Protein AF-B6G1Z8-F1 (afdb_monomer_lite)

Structure (mmCIF, N/CA/C/O backbone):
data_AF-B6G1Z8-F1
#
_entry.id   AF-B6G1Z8-F1
#
loop_
_atom_site.group_PDB
_atom_site.id
_atom_site.type_symbol
_atom_site.label_atom_id
_atom_site.label_alt_id
_atom_site.label_comp_id
_atom_site.label_asym_id
_atom_site.label_entity_id
_atom_site.label_seq_id
_atom_site.pdbx_PDB_ins_code
_atom_site.Cartn_x
_atom_site.Cartn_y
_atom_site.Cartn_z
_atom_site.occupancy
_atom_site.B_iso_or_equiv
_atom_site.auth_seq_id
_atom_site.auth_comp_id
_atom_site.auth_asym_id
_atom_site.auth_atom_id
_atom_site.pdbx_PDB_model_num
ATOM 1 N N . MET A 1 1 ? -26.949 -6.388 -5.034 1.00 34.00 1 MET A N 1
ATOM 2 C CA . MET A 1 1 ? -26.168 -5.203 -4.612 1.00 34.00 1 MET A CA 1
ATOM 3 C C . MET A 1 1 ? -26.853 -4.581 -3.393 1.00 34.00 1 MET A C 1
ATOM 5 O O . MET A 1 1 ? -27.799 -3.822 -3.539 1.00 34.00 1 MET A O 1
ATOM 9 N N . LYS A 1 2 ? -26.507 -5.034 -2.181 1.00 32.88 2 LYS A N 1
ATOM 10 C CA . LYS A 1 2 ? -27.194 -4.644 -0.933 1.00 32.88 2 LYS A CA 1
ATOM 11 C C . LYS A 1 2 ? -26.224 -4.809 0.245 1.00 32.88 2 LYS A C 1
ATOM 13 O O . LYS A 1 2 ? -26.358 -5.740 1.022 1.00 32.88 2 LYS A O 1
ATOM 18 N N . VAL A 1 3 ? -25.173 -3.985 0.307 1.00 39.12 3 VAL A N 1
ATOM 19 C CA . VAL A 1 3 ? -24.116 -4.130 1.340 1.00 39.12 3 VAL A CA 1
ATOM 20 C C . VAL A 1 3 ? -23.778 -2.815 2.064 1.00 39.12 3 VAL A C 1
ATOM 22 O O . VAL A 1 3 ? -23.002 -2.827 3.001 1.00 39.12 3 VAL A O 1
ATOM 25 N N . ILE A 1 4 ? -24.391 -1.672 1.733 1.00 44.28 4 ILE A N 1
ATOM 26 C CA . ILE A 1 4 ? -23.873 -0.377 2.230 1.00 44.28 4 ILE A CA 1
ATOM 27 C C . ILE A 1 4 ? -24.608 0.193 3.468 1.00 44.28 4 ILE A C 1
ATOM 29 O O . ILE A 1 4 ? -24.118 1.139 4.064 1.00 44.28 4 ILE A O 1
ATOM 33 N N . ILE A 1 5 ? -25.744 -0.353 3.931 1.00 39.91 5 ILE A N 1
ATOM 34 C CA . ILE A 1 5 ? -26.591 0.393 4.905 1.00 39.91 5 ILE A CA 1
ATOM 35 C C . ILE A 1 5 ? -26.909 -0.371 6.206 1.00 39.91 5 ILE A C 1
ATOM 37 O O . ILE A 1 5 ? -27.492 0.199 7.123 1.00 39.91 5 ILE A O 1
ATOM 41 N N . LYS A 1 6 ? -26.529 -1.648 6.357 1.00 38.72 6 LYS A N 1
ATOM 42 C CA . LYS A 1 6 ? -27.078 -2.448 7.470 1.00 38.72 6 LYS A CA 1
ATOM 43 C C . LYS A 1 6 ? -26.505 -2.153 8.868 1.00 38.72 6 LYS A C 1
ATOM 45 O O . LYS A 1 6 ? -27.148 -2.538 9.833 1.00 38.72 6 LYS A O 1
ATOM 50 N N . ASP A 1 7 ? -25.423 -1.382 8.989 1.00 41.44 7 ASP A N 1
ATOM 51 C CA . ASP A 1 7 ? -24.773 -1.117 10.287 1.00 41.44 7 ASP A CA 1
ATOM 52 C C . ASP A 1 7 ? -24.855 0.348 10.758 1.00 41.44 7 ASP A C 1
ATOM 54 O O . ASP A 1 7 ? -24.025 0.813 11.535 1.00 41.44 7 ASP A O 1
ATOM 58 N N . ILE A 1 8 ? -25.863 1.110 10.317 1.00 47.78 8 ILE A N 1
ATOM 59 C CA . ILE A 1 8 ? -26.072 2.486 10.815 1.00 47.78 8 ILE A CA 1
ATOM 60 C C . ILE A 1 8 ? -26.773 2.505 12.190 1.00 47.78 8 ILE A C 1
ATOM 62 O O . ILE A 1 8 ? -26.642 3.483 12.921 1.00 47.78 8 ILE A O 1
ATOM 66 N N . ASN A 1 9 ? -27.451 1.419 12.582 1.00 37.97 9 ASN A N 1
ATOM 67 C CA . ASN A 1 9 ? -28.342 1.391 13.747 1.00 37.97 9 ASN A CA 1
ATOM 68 C C . ASN A 1 9 ? -28.060 0.227 14.711 1.00 37.97 9 ASN A C 1
ATOM 70 O O . ASN A 1 9 ? -28.965 -0.551 14.998 1.00 37.97 9 ASN A O 1
ATOM 74 N N . ASN A 1 10 ? -26.844 0.122 15.256 1.00 40.44 10 ASN A N 1
ATOM 75 C CA . ASN A 1 10 ? -26.660 -0.615 16.510 1.00 40.44 10 ASN A CA 1
ATOM 76 C C . ASN A 1 10 ? -26.228 0.341 17.635 1.00 40.44 10 ASN A C 1
ATOM 78 O O . ASN A 1 10 ? -25.242 1.066 17.475 1.00 40.44 10 ASN A O 1
ATOM 82 N N . PRO A 1 11 ? -26.989 0.406 18.744 1.00 40.19 11 PRO A N 1
ATOM 83 C CA . PRO A 1 11 ? -26.793 1.391 19.795 1.00 40.19 11 PRO A CA 1
ATOM 84 C C . PRO A 1 11 ? -25.552 1.068 20.630 1.00 40.19 11 PRO A C 1
ATOM 86 O O . PRO A 1 11 ? -25.323 -0.082 20.988 1.00 40.19 11 PRO A O 1
ATOM 89 N N . LYS A 1 12 ? -24.789 2.125 20.946 1.00 45.72 12 LYS A N 1
ATOM 90 C CA . LYS A 1 12 ? -23.889 2.311 22.101 1.00 45.72 12 LYS A CA 1
ATOM 91 C C . LYS A 1 12 ? -23.502 1.033 22.873 1.00 45.72 12 LYS A C 1
ATOM 93 O O . LYS A 1 12 ? -23.816 0.905 24.051 1.00 45.72 12 LYS A O 1
ATOM 98 N N . SER A 1 13 ? -22.736 0.133 22.263 1.00 51.25 13 SER A N 1
ATOM 99 C CA . SER A 1 13 ? -21.735 -0.599 23.040 1.00 51.25 13 SER A CA 1
ATOM 100 C C . SER A 1 13 ? -20.599 0.391 23.266 1.00 51.25 13 SER A C 1
ATOM 102 O O . SER A 1 13 ? -20.071 0.907 22.276 1.00 51.25 13 SER A O 1
ATOM 104 N N . GLU A 1 14 ? -20.260 0.714 24.514 1.00 53.84 14 GLU A N 1
ATOM 105 C CA . GLU A 1 14 ? -19.071 1.515 24.818 1.00 53.84 14 GLU A CA 1
ATOM 106 C C . GLU A 1 14 ? -17.898 0.975 24.000 1.00 53.84 14 GLU A C 1
ATOM 108 O O . GLU A 1 14 ? -17.489 -0.174 24.162 1.00 53.84 14 GLU A O 1
ATOM 113 N N . ILE A 1 15 ? -17.413 1.767 23.041 1.00 57.25 15 ILE A N 1
ATOM 114 C CA . ILE A 1 15 ? -16.282 1.358 22.217 1.00 57.25 15 ILE A CA 1
ATOM 115 C C . ILE A 1 15 ? -15.105 1.226 23.191 1.00 57.25 15 ILE A C 1
ATOM 117 O O . ILE A 1 15 ? -14.748 2.221 23.831 1.00 57.25 15 ILE A O 1
ATOM 121 N N . PRO A 1 16 ? -14.515 0.028 23.353 1.00 60.78 16 PRO A N 1
ATOM 122 C CA . PRO A 1 16 ? -13.500 -0.186 24.371 1.00 60.78 16 PRO A CA 1
ATOM 123 C C . PRO A 1 16 ? -12.327 0.768 24.139 1.00 60.78 16 PRO A C 1
ATOM 125 O O . PRO A 1 16 ? -11.839 0.913 23.016 1.00 60.78 16 PRO A O 1
ATOM 128 N N . LYS A 1 17 ? -11.865 1.436 25.204 1.00 62.31 17 LYS A N 1
ATOM 129 C CA . LYS A 1 17 ? -10.824 2.482 25.132 1.00 62.31 17 LYS A CA 1
ATOM 130 C C . LYS A 1 17 ? -9.539 2.003 24.438 1.00 62.31 17 LYS A C 1
ATOM 132 O O . LYS A 1 17 ? -8.891 2.790 23.752 1.00 62.31 17 LYS A O 1
ATOM 137 N N . GLN A 1 18 ? -9.208 0.714 24.556 1.00 62.72 18 GLN A N 1
ATOM 138 C CA . GLN A 1 18 ? -8.096 0.077 23.836 1.00 62.72 18 GLN A CA 1
ATOM 139 C C . GLN A 1 18 ? -8.285 0.117 22.312 1.00 62.72 18 GLN A C 1
ATOM 141 O O . GLN A 1 18 ? -7.390 0.560 21.597 1.00 62.72 18 GLN A O 1
ATOM 146 N N . ARG A 1 19 ? -9.488 -0.197 21.817 1.00 64.75 19 ARG A N 1
ATOM 147 C CA . ARG A 1 19 ? -9.833 -0.130 20.389 1.00 64.75 19 ARG A CA 1
ATOM 148 C C . ARG A 1 19 ? -9.768 1.301 19.851 1.00 64.75 19 ARG A C 1
ATOM 150 O O . ARG A 1 19 ? -9.361 1.519 18.711 1.00 64.75 19 ARG A O 1
ATOM 157 N N . ILE A 1 20 ? -10.110 2.284 20.690 1.00 65.69 20 ILE A N 1
ATOM 158 C CA . ILE A 1 20 ? -9.979 3.707 20.349 1.00 65.69 20 ILE A CA 1
ATOM 159 C C . ILE A 1 20 ? -8.507 4.102 20.189 1.00 65.69 20 ILE A C 1
ATOM 161 O O . ILE A 1 20 ? -8.140 4.747 19.207 1.00 65.69 20 ILE A O 1
ATOM 165 N N . SER A 1 21 ? -7.666 3.691 21.139 1.00 70.25 21 SER A N 1
ATOM 166 C CA . SER A 1 21 ? -6.212 3.894 21.110 1.00 70.25 21 SER A CA 1
ATOM 167 C C . SER A 1 21 ? -5.569 3.281 19.859 1.00 70.25 21 SER A C 1
ATOM 169 O O . SER A 1 21 ? -4.817 3.953 19.152 1.00 70.25 21 SER A O 1
ATOM 171 N N . GLU A 1 22 ? -5.911 2.036 19.528 1.00 71.44 22 GLU A N 1
ATOM 172 C CA . GLU A 1 22 ? -5.379 1.340 18.351 1.00 71.44 22 GLU A CA 1
ATOM 173 C C . GLU A 1 22 ? -5.758 2.028 17.039 1.00 71.44 22 GLU A C 1
ATOM 175 O O . GLU A 1 22 ? -4.906 2.249 16.176 1.00 71.44 22 GLU A O 1
ATOM 180 N N . ILE A 1 23 ? -7.028 2.408 16.883 1.00 70.38 23 ILE A N 1
ATOM 181 C CA . ILE A 1 23 ? -7.502 3.070 15.664 1.00 70.38 23 ILE A CA 1
ATOM 182 C C . ILE A 1 23 ? -6.934 4.494 15.564 1.00 70.38 23 ILE A C 1
ATOM 184 O O . ILE A 1 23 ? -6.604 4.930 14.462 1.00 70.38 23 ILE A O 1
ATOM 188 N N . LYS A 1 24 ? -6.730 5.192 16.690 1.00 73.06 24 LYS A N 1
ATOM 189 C CA . LYS A 1 24 ? -6.014 6.478 16.722 1.00 73.06 24 LYS A CA 1
ATOM 190 C C . LYS A 1 24 ? -4.580 6.331 16.211 1.00 73.06 24 LYS A C 1
ATOM 192 O O . LYS A 1 24 ? -4.157 7.121 15.370 1.00 73.06 24 LYS A O 1
ATOM 197 N N . ASN A 1 25 ? -3.852 5.316 16.673 1.00 75.00 25 ASN A N 1
ATOM 198 C CA . ASN A 1 25 ? -2.482 5.062 16.224 1.00 75.00 25 ASN A CA 1
ATOM 199 C C . ASN A 1 25 ? -2.443 4.692 14.735 1.00 75.00 25 ASN A C 1
ATOM 201 O O . ASN A 1 25 ? -1.639 5.246 13.989 1.00 75.00 25 ASN A O 1
ATOM 205 N N . LYS A 1 26 ? -3.368 3.842 14.270 1.00 73.62 26 LYS A N 1
ATOM 206 C CA . LYS A 1 26 ? -3.504 3.506 12.842 1.00 73.62 26 LYS A CA 1
ATOM 207 C C . LYS A 1 26 ? -3.795 4.742 11.983 1.00 73.62 26 LYS A C 1
ATOM 209 O O . LYS A 1 26 ? -3.187 4.903 10.924 1.00 73.62 26 LYS A O 1
ATOM 214 N N . ALA A 1 27 ? -4.674 5.637 12.433 1.00 75.75 27 ALA A N 1
ATOM 215 C CA . ALA A 1 27 ? -4.956 6.891 11.736 1.00 75.75 27 ALA A CA 1
ATOM 216 C C . ALA A 1 27 ? -3.747 7.840 11.729 1.00 75.75 27 ALA A C 1
ATOM 218 O O . ALA A 1 27 ? -3.453 8.436 10.696 1.00 75.75 27 ALA A O 1
ATOM 219 N N . ALA A 1 28 ? -2.997 7.925 12.832 1.00 78.94 28 ALA A N 1
ATOM 220 C CA . ALA A 1 28 ? -1.764 8.708 12.892 1.00 78.94 28 ALA A CA 1
ATOM 221 C C . ALA A 1 28 ? -0.701 8.180 11.911 1.00 78.94 28 ALA A C 1
ATOM 223 O O . ALA A 1 28 ? -0.143 8.954 11.135 1.00 78.94 28 ALA A O 1
ATOM 224 N N . CYS A 1 29 ? -0.483 6.862 11.863 1.00 76.44 29 CYS A N 1
ATOM 225 C CA . CYS A 1 29 ? 0.408 6.240 10.880 1.00 76.44 29 CYS A CA 1
ATOM 226 C C . CYS A 1 29 ? -0.071 6.457 9.436 1.00 76.44 29 CYS A C 1
ATOM 228 O O . CYS A 1 29 ? 0.751 6.596 8.536 1.00 76.44 29 CYS A O 1
ATOM 230 N N . SER A 1 30 ? -1.386 6.539 9.215 1.00 79.50 30 SER A N 1
ATOM 231 C CA . SER A 1 30 ? -1.988 6.781 7.896 1.00 79.50 30 SER A CA 1
ATOM 232 C C . SER A 1 30 ? -1.774 8.206 7.373 1.00 79.50 30 SER A C 1
ATOM 234 O O . SER A 1 30 ? -1.778 8.409 6.156 1.00 79.50 30 SER A O 1
ATOM 236 N N . LEU A 1 31 ? -1.549 9.185 8.257 1.00 78.81 31 LEU A N 1
ATOM 237 C CA . LEU A 1 31 ? -1.273 10.575 7.873 1.00 78.81 31 LEU A CA 1
ATOM 238 C C . LEU A 1 31 ? 0.095 10.740 7.207 1.00 78.81 31 LEU A C 1
ATOM 240 O O . LEU A 1 31 ? 0.245 11.595 6.339 1.00 78.81 31 LEU A O 1
ATOM 244 N N . LEU A 1 32 ? 1.081 9.925 7.582 1.00 77.62 32 LEU A N 1
ATOM 245 C CA . LEU A 1 32 ? 2.449 10.052 7.083 1.00 77.62 32 LEU A CA 1
ATOM 246 C C . LEU A 1 32 ? 2.555 9.762 5.569 1.00 77.62 32 LEU A C 1
ATOM 248 O O . LEU A 1 32 ? 3.088 10.611 4.853 1.00 77.62 32 LEU A O 1
ATOM 252 N N . PRO A 1 33 ? 1.964 8.676 5.027 1.00 77.31 33 PRO A N 1
ATOM 253 C CA . PRO A 1 33 ? 1.844 8.482 3.583 1.00 77.31 33 PRO A CA 1
ATOM 254 C C . PRO A 1 33 ? 1.105 9.618 2.868 1.00 77.31 33 PRO A C 1
ATOM 256 O O . PRO A 1 33 ? 1.517 10.014 1.783 1.00 77.31 33 PRO A O 1
ATOM 259 N N . ILE A 1 34 ? 0.043 10.176 3.464 1.00 81.81 34 ILE A N 1
ATOM 260 C CA . ILE A 1 34 ? -0.725 11.280 2.859 1.00 81.81 34 ILE A CA 1
ATOM 261 C C . ILE A 1 34 ? 0.108 12.558 2.806 1.00 81.81 34 ILE A C 1
ATOM 263 O O . ILE A 1 34 ? 0.105 13.238 1.783 1.00 81.81 34 ILE A O 1
ATOM 267 N N . ALA A 1 35 ? 0.835 12.879 3.876 1.00 78.19 35 ALA A N 1
ATOM 268 C CA . ALA A 1 35 ? 1.714 14.041 3.926 1.00 78.19 35 ALA A CA 1
ATOM 269 C C . ALA A 1 35 ? 2.842 13.927 2.893 1.00 78.19 35 ALA A C 1
ATOM 271 O O . ALA A 1 35 ? 3.104 14.885 2.169 1.00 78.19 35 ALA A O 1
ATOM 272 N N . LEU A 1 36 ? 3.451 12.743 2.764 1.00 76.88 36 LEU A N 1
ATOM 273 C CA . LEU A 1 36 ? 4.458 12.461 1.737 1.00 76.88 36 LEU A CA 1
ATOM 274 C C . LEU A 1 36 ? 3.876 12.566 0.324 1.00 76.88 36 LEU A C 1
ATOM 276 O O . LEU A 1 36 ? 4.513 13.133 -0.561 1.00 76.88 36 LEU A O 1
ATOM 280 N N . PHE A 1 37 ? 2.652 12.076 0.115 1.00 78.44 37 PHE A N 1
ATOM 281 C CA . PHE A 1 37 ? 1.967 12.183 -1.170 1.00 78.44 37 PHE A CA 1
ATOM 282 C C . PHE A 1 37 ? 1.663 13.645 -1.521 1.00 78.44 37 PHE A C 1
ATOM 284 O O . PHE A 1 37 ? 2.011 14.106 -2.604 1.00 78.44 37 PHE A O 1
ATOM 291 N N . ALA A 1 38 ? 1.090 14.409 -0.588 1.00 77.94 38 ALA A N 1
ATOM 292 C CA . ALA A 1 38 ? 0.805 15.830 -0.764 1.00 77.94 38 ALA A CA 1
ATOM 293 C C . ALA A 1 38 ? 2.084 16.643 -1.023 1.00 77.94 38 ALA A C 1
ATOM 295 O O . ALA A 1 38 ? 2.113 17.473 -1.931 1.00 77.94 38 ALA A O 1
ATOM 296 N N . TYR A 1 39 ? 3.159 16.362 -0.281 1.00 76.44 39 TYR A N 1
ATOM 297 C CA . TYR A 1 39 ? 4.471 16.972 -0.493 1.00 76.44 39 TYR A CA 1
ATOM 2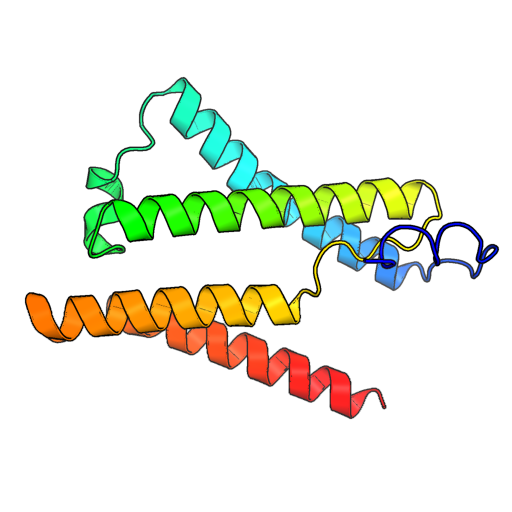98 C C . TYR A 1 39 ? 5.035 16.642 -1.882 1.00 76.44 39 TYR A C 1
ATOM 300 O O . TYR A 1 39 ? 5.454 17.544 -2.609 1.00 76.44 39 TYR A O 1
ATOM 308 N N . GLY A 1 40 ? 4.968 15.374 -2.294 1.00 73.38 40 GLY A N 1
ATOM 309 C CA . GLY A 1 40 ? 5.399 14.928 -3.618 1.00 73.38 40 GLY A CA 1
ATOM 310 C C . GLY A 1 40 ? 4.599 15.561 -4.761 1.00 73.38 40 GLY A C 1
ATOM 311 O O . GLY A 1 40 ? 5.181 15.893 -5.794 1.00 73.38 40 GLY A O 1
ATOM 312 N N . ILE A 1 41 ? 3.291 15.798 -4.579 1.00 73.62 41 ILE A N 1
ATOM 313 C CA . ILE A 1 41 ? 2.460 16.535 -5.550 1.00 73.62 41 ILE A CA 1
ATOM 314 C C . ILE A 1 41 ? 2.915 17.995 -5.623 1.00 73.62 41 ILE A C 1
ATOM 316 O O . ILE A 1 41 ? 3.165 18.503 -6.717 1.00 73.62 41 ILE A O 1
ATOM 320 N N . LEU A 1 42 ? 3.052 18.662 -4.472 1.00 73.81 42 LEU A N 1
ATOM 321 C CA . LEU A 1 42 ? 3.440 20.076 -4.382 1.00 73.81 42 LEU A CA 1
ATOM 322 C C . LEU A 1 42 ? 4.809 20.344 -5.014 1.00 73.81 42 LEU A C 1
ATOM 324 O O . LEU A 1 42 ? 5.002 21.370 -5.666 1.00 73.81 42 LEU A O 1
ATOM 328 N N . LYS A 1 43 ? 5.749 19.411 -4.851 1.00 74.56 43 LYS A N 1
ATOM 329 C CA . LYS A 1 43 ? 7.094 19.491 -5.429 1.00 74.56 43 LYS A CA 1
ATOM 330 C C . LYS A 1 43 ? 7.193 18.955 -6.860 1.00 74.56 43 LYS A C 1
ATOM 332 O O . LYS A 1 43 ? 8.246 19.092 -7.469 1.00 74.56 43 LYS A O 1
ATOM 337 N N . LYS A 1 44 ? 6.120 18.377 -7.421 1.00 68.69 44 LYS A N 1
ATOM 338 C CA . LYS A 1 44 ? 6.142 17.611 -8.688 1.00 68.69 44 LYS A CA 1
ATOM 339 C C . LYS A 1 44 ? 7.180 16.470 -8.684 1.00 68.69 44 LYS A C 1
ATOM 341 O O . LYS A 1 44 ? 7.667 16.060 -9.733 1.00 68.69 44 LYS A O 1
ATOM 346 N N . GLU A 1 45 ? 7.496 15.947 -7.501 1.00 66.19 45 GLU A N 1
ATOM 347 C CA . GLU A 1 45 ? 8.533 14.935 -7.248 1.00 66.19 45 GLU A CA 1
ATOM 348 C C . GLU A 1 45 ? 7.968 13.507 -7.127 1.00 66.19 45 GLU A C 1
ATOM 350 O O . GLU A 1 45 ? 8.725 12.563 -6.917 1.00 66.19 45 GLU A O 1
ATOM 355 N N . LEU A 1 46 ? 6.654 13.310 -7.319 1.00 65.25 46 LEU A N 1
ATOM 356 C CA . LEU A 1 46 ? 6.021 11.989 -7.501 1.00 65.25 46 LEU A CA 1
ATOM 357 C C . LEU A 1 46 ? 6.412 11.372 -8.855 1.00 65.25 46 LEU A C 1
ATOM 359 O O . LEU A 1 46 ? 5.589 11.165 -9.751 1.00 65.25 46 LEU A O 1
ATOM 363 N N . ASN A 1 47 ? 7.705 11.123 -9.023 1.00 67.38 47 ASN A N 1
ATOM 364 C CA . ASN A 1 47 ? 8.275 10.582 -10.237 1.00 67.38 47 ASN A CA 1
ATOM 365 C C . ASN A 1 47 ? 8.787 9.165 -9.990 1.00 67.38 47 ASN A C 1
ATOM 367 O O . ASN A 1 47 ? 9.545 8.901 -9.056 1.00 67.38 47 ASN A O 1
ATOM 371 N N . TYR A 1 48 ? 8.402 8.265 -10.890 1.00 72.62 48 TYR A N 1
ATOM 372 C CA . TYR A 1 48 ? 8.835 6.875 -10.894 1.00 72.62 48 TYR A CA 1
ATOM 373 C C . TYR A 1 48 ? 10.357 6.730 -10.822 1.00 72.62 48 TYR A C 1
ATOM 375 O O . TYR A 1 48 ? 10.839 5.795 -10.200 1.00 72.62 4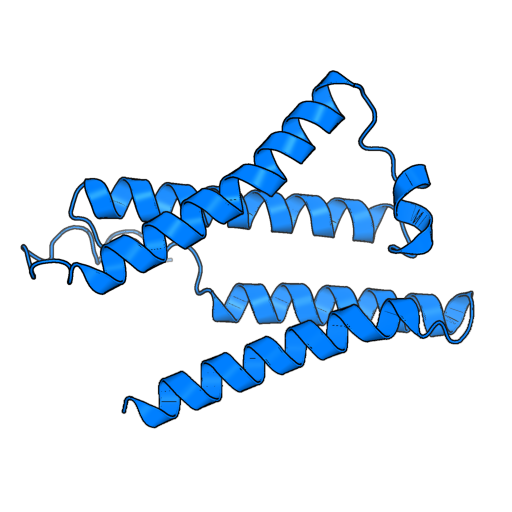8 TYR A O 1
ATOM 383 N N . THR A 1 49 ? 11.130 7.647 -11.412 1.00 72.69 49 THR A N 1
ATOM 384 C CA . THR A 1 49 ? 12.599 7.570 -11.428 1.00 72.69 49 THR A CA 1
ATOM 385 C C . THR A 1 49 ? 13.204 7.425 -10.033 1.00 72.69 49 THR A C 1
ATOM 387 O O . THR A 1 49 ? 14.107 6.610 -9.865 1.00 72.69 49 THR A O 1
ATOM 390 N N . ALA A 1 50 ? 12.664 8.117 -9.025 1.00 67.19 50 ALA A N 1
ATOM 391 C CA . ALA A 1 50 ? 13.147 8.023 -7.646 1.00 67.19 50 ALA A CA 1
ATOM 392 C C . ALA A 1 50 ? 12.865 6.651 -7.001 1.00 67.19 50 ALA A C 1
ATOM 394 O O . ALA A 1 50 ? 13.627 6.197 -6.153 1.00 67.19 50 ALA A O 1
ATOM 395 N N . ALA A 1 51 ? 11.800 5.969 -7.430 1.00 72.06 51 ALA A N 1
ATOM 396 C CA . ALA A 1 51 ? 11.363 4.675 -6.900 1.00 72.06 51 ALA A CA 1
ATOM 397 C C . ALA A 1 51 ? 11.594 3.505 -7.877 1.00 72.06 51 ALA A C 1
ATOM 399 O O . ALA A 1 51 ? 11.150 2.388 -7.626 1.00 72.06 51 ALA A O 1
ATOM 400 N N . SER A 1 52 ? 12.293 3.746 -8.987 1.00 71.62 52 SER A N 1
ATOM 401 C CA . SER A 1 52 ? 12.486 2.777 -10.075 1.00 71.62 52 SER A CA 1
ATOM 402 C C . SER A 1 52 ? 13.304 1.550 -9.665 1.00 71.62 52 SER A C 1
ATOM 404 O O . SER A 1 52 ? 13.195 0.503 -10.288 1.00 71.62 52 SER A O 1
ATOM 406 N N . HIS A 1 53 ? 14.070 1.660 -8.580 1.00 72.12 53 HIS A N 1
ATOM 407 C CA . HIS A 1 53 ? 14.779 0.543 -7.957 1.00 72.12 53 HIS A CA 1
ATOM 408 C C . HIS A 1 53 ? 13.849 -0.396 -7.165 1.00 72.12 53 HIS A C 1
ATOM 410 O O . HIS A 1 53 ? 14.205 -1.541 -6.919 1.00 72.12 53 HIS A O 1
ATOM 416 N N . LEU A 1 54 ? 12.657 0.067 -6.767 1.00 70.69 54 LEU A N 1
ATOM 417 C CA . LEU A 1 54 ? 11.676 -0.720 -6.004 1.00 70.69 54 LEU A CA 1
ATOM 418 C C . LEU A 1 54 ? 10.546 -1.268 -6.878 1.00 70.69 54 LEU A C 1
ATOM 420 O O . LEU A 1 54 ? 9.922 -2.274 -6.538 1.00 70.69 54 LEU A O 1
ATOM 424 N N . PHE A 1 55 ? 10.256 -0.610 -7.997 1.00 78.19 55 PHE A N 1
ATOM 425 C CA . PHE A 1 55 ? 9.143 -0.960 -8.870 1.00 78.19 55 PHE A CA 1
ATOM 426 C C . PHE A 1 55 ? 9.645 -1.210 -10.278 1.00 78.19 55 PHE A C 1
ATOM 428 O O . PHE A 1 55 ? 10.253 -0.329 -10.874 1.00 78.19 55 PHE A O 1
ATOM 435 N N . THR A 1 56 ? 9.333 -2.379 -10.835 1.00 76.19 56 THR A N 1
ATOM 436 C CA . THR A 1 56 ? 9.823 -2.767 -12.167 1.00 76.19 56 THR A CA 1
ATOM 437 C C . THR A 1 56 ? 9.165 -1.968 -13.286 1.00 76.19 56 THR A C 1
ATOM 439 O O . THR A 1 56 ? 9.722 -1.828 -14.373 1.00 76.19 56 THR A O 1
ATOM 442 N N . THR A 1 57 ? 7.950 -1.460 -13.049 1.00 80.19 57 THR A N 1
ATOM 443 C CA . THR A 1 57 ? 7.210 -0.665 -14.031 1.00 80.19 57 THR A CA 1
ATOM 444 C C . THR A 1 57 ? 6.517 0.533 -13.391 1.00 80.19 57 THR A C 1
ATOM 446 O O . THR A 1 57 ? 6.071 0.489 -12.240 1.00 80.19 57 THR A O 1
ATOM 449 N N . LYS A 1 58 ? 6.342 1.594 -14.190 1.00 82.69 58 LYS A N 1
ATOM 450 C CA . LYS A 1 58 ? 5.559 2.784 -13.818 1.00 82.69 58 LYS A CA 1
ATOM 451 C C . LYS A 1 58 ? 4.135 2.421 -13.393 1.00 82.69 58 LYS A C 1
ATOM 453 O O . LYS A 1 58 ? 3.625 2.979 -12.430 1.00 82.69 58 LYS A O 1
ATOM 458 N N . SER A 1 59 ? 3.505 1.475 -14.087 1.00 79.75 59 SER A N 1
ATOM 459 C CA . SER A 1 59 ? 2.132 1.051 -13.803 1.00 79.75 59 SER A CA 1
ATOM 460 C C . SER A 1 59 ? 2.001 0.432 -12.411 1.00 79.75 59 SER A C 1
ATOM 462 O O . SER A 1 59 ? 1.088 0.795 -11.676 1.00 79.75 59 SER A O 1
ATOM 464 N N . ILE A 1 60 ? 2.933 -0.446 -12.020 1.00 81.00 60 ILE A N 1
ATOM 465 C CA . ILE A 1 60 ? 2.934 -1.068 -10.685 1.00 81.00 60 ILE A CA 1
ATOM 466 C C . ILE A 1 60 ? 3.196 -0.014 -9.604 1.00 81.00 60 ILE A C 1
ATOM 468 O O . ILE A 1 60 ? 2.512 -0.010 -8.584 1.00 81.00 60 ILE A O 1
ATOM 472 N N . TYR A 1 61 ? 4.118 0.920 -9.850 1.00 82.56 61 TYR A N 1
ATOM 473 C CA . TYR A 1 61 ? 4.376 2.047 -8.950 1.00 82.56 61 TYR A CA 1
ATOM 474 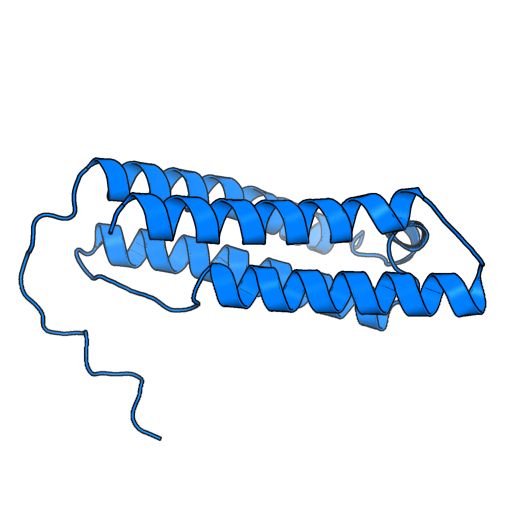C C . TYR A 1 61 ? 3.124 2.903 -8.704 1.00 82.56 61 TYR A C 1
ATOM 476 O O . TYR A 1 61 ? 2.759 3.158 -7.556 1.00 82.56 61 TYR A O 1
ATOM 484 N N . TYR A 1 62 ? 2.421 3.319 -9.762 1.00 83.50 62 TYR A N 1
ATOM 485 C CA . TYR A 1 62 ? 1.208 4.125 -9.602 1.00 83.50 62 TYR A CA 1
ATOM 486 C C . TYR A 1 62 ? 0.058 3.330 -8.977 1.00 83.50 62 TYR A C 1
ATOM 488 O O . TYR A 1 62 ? -0.674 3.877 -8.154 1.00 83.50 62 TYR A O 1
ATOM 496 N N . LEU A 1 63 ? -0.076 2.039 -9.297 1.00 83.75 63 LEU A N 1
ATOM 497 C CA . LEU A 1 63 ? -1.055 1.160 -8.655 1.00 83.75 63 LEU A CA 1
ATOM 498 C C . LEU A 1 63 ? -0.792 1.046 -7.145 1.00 83.75 63 LEU A C 1
ATOM 500 O O . LEU A 1 63 ? -1.720 1.169 -6.345 1.00 83.75 63 LEU A O 1
ATOM 504 N N . PHE A 1 64 ? 0.473 0.877 -6.754 1.00 83.38 64 PHE A N 1
ATOM 505 C CA . PHE A 1 64 ? 0.897 0.859 -5.356 1.00 83.38 64 PHE A CA 1
ATOM 506 C C . PHE A 1 64 ? 0.546 2.167 -4.639 1.00 83.38 64 PHE A C 1
ATOM 508 O O . PHE A 1 64 ? -0.053 2.140 -3.564 1.00 83.38 64 PHE A O 1
ATOM 515 N N . LEU A 1 65 ? 0.853 3.315 -5.249 1.00 83.00 65 LEU A N 1
ATOM 516 C CA . LEU A 1 65 ? 0.530 4.628 -4.688 1.00 83.00 65 LEU A CA 1
ATOM 517 C C . LEU A 1 65 ? -0.975 4.836 -4.490 1.00 83.00 65 LEU A C 1
ATOM 519 O O . LEU A 1 65 ? -1.393 5.328 -3.443 1.00 83.00 65 LEU A O 1
ATOM 523 N N . VAL A 1 66 ? -1.792 4.443 -5.470 1.00 84.06 66 VAL A N 1
ATOM 524 C CA . VAL A 1 66 ? -3.256 4.545 -5.377 1.00 84.06 66 VAL A CA 1
ATOM 525 C C . VAL A 1 66 ? -3.784 3.692 -4.227 1.00 84.06 66 VAL A C 1
ATOM 527 O O . VAL A 1 66 ? -4.593 4.167 -3.431 1.00 84.06 66 VAL A O 1
ATOM 530 N N . LEU A 1 67 ? -3.309 2.452 -4.094 1.00 82.56 67 LEU A N 1
ATOM 531 C CA . LEU A 1 67 ? -3.747 1.568 -3.016 1.00 82.56 67 LEU A CA 1
ATOM 532 C C . LEU A 1 67 ? -3.290 2.066 -1.639 1.00 82.56 67 LEU A C 1
ATOM 534 O O . LEU A 1 67 ? -4.076 2.027 -0.689 1.00 82.56 67 LEU A O 1
ATOM 538 N N . LEU A 1 68 ? -2.061 2.583 -1.538 1.00 81.69 68 LEU A N 1
ATOM 539 C CA . LEU A 1 68 ? -1.549 3.216 -0.322 1.00 81.69 68 LEU A CA 1
ATOM 540 C C . LEU A 1 68 ? -2.442 4.393 0.094 1.00 81.69 68 LEU A C 1
ATOM 542 O O . LEU A 1 68 ? -2.837 4.497 1.254 1.00 81.69 68 LEU A O 1
ATOM 546 N N . PHE A 1 69 ? -2.824 5.235 -0.867 1.00 82.75 69 PHE A N 1
ATOM 547 C CA . PHE A 1 69 ? -3.690 6.385 -0.629 1.00 82.75 69 PHE A CA 1
ATOM 548 C C . PHE A 1 69 ? -5.099 5.978 -0.173 1.00 82.75 69 PHE A C 1
ATOM 550 O O . PHE A 1 69 ? -5.612 6.522 0.809 1.00 82.75 69 PHE A O 1
ATOM 557 N N . ILE A 1 70 ? -5.706 4.983 -0.833 1.00 82.44 70 ILE A N 1
ATOM 558 C CA . ILE A 1 70 ? -7.025 4.447 -0.458 1.00 82.44 70 ILE A CA 1
ATOM 559 C C . ILE A 1 70 ? -7.012 3.947 0.988 1.00 82.44 70 ILE A C 1
ATOM 561 O O . ILE A 1 70 ? -7.950 4.230 1.740 1.00 82.44 70 ILE A O 1
ATOM 565 N N . VAL A 1 71 ? -5.959 3.241 1.409 1.00 79.00 71 VAL A N 1
ATOM 566 C CA . VAL A 1 71 ? -5.899 2.742 2.786 1.00 79.00 71 VAL A CA 1
ATOM 567 C C . VAL A 1 71 ? -5.634 3.814 3.809 1.00 79.00 71 VAL A C 1
ATOM 569 O O . VAL A 1 71 ? -6.285 3.796 4.856 1.00 79.00 71 VAL A O 1
ATOM 572 N N . SER A 1 72 ? -4.777 4.780 3.508 1.00 81.88 72 SER A N 1
ATOM 573 C CA . SER A 1 72 ? -4.585 5.896 4.420 1.00 81.88 72 SER A CA 1
ATOM 574 C C . SER A 1 72 ? -5.889 6.668 4.658 1.00 81.88 72 SER A C 1
ATOM 576 O O . SER A 1 72 ? -6.221 6.986 5.802 1.00 81.88 72 SER A O 1
ATOM 578 N N . ILE A 1 73 ? -6.682 6.904 3.606 1.00 82.56 73 ILE A N 1
ATOM 579 C CA . ILE A 1 73 ? -8.007 7.531 3.735 1.00 82.56 73 ILE A CA 1
ATOM 580 C C . ILE A 1 73 ? -8.965 6.639 4.528 1.00 82.56 73 ILE A C 1
ATOM 582 O O . ILE A 1 73 ? -9.660 7.128 5.419 1.00 82.56 73 ILE A O 1
ATOM 586 N N . SER A 1 74 ? -8.994 5.337 4.239 1.00 80.50 74 SER A N 1
ATOM 587 C CA . SER A 1 74 ? -9.836 4.372 4.955 1.00 80.50 74 SER A CA 1
ATOM 588 C C . SER A 1 74 ? -9.544 4.361 6.463 1.00 80.50 74 SER A C 1
ATOM 590 O O . SER A 1 74 ? -10.474 4.409 7.272 1.00 80.50 74 SER A O 1
ATOM 592 N N . GLY A 1 75 ? -8.265 4.382 6.857 1.00 75.25 75 GLY A N 1
ATOM 593 C CA . GLY A 1 75 ? -7.840 4.450 8.258 1.00 75.25 75 GLY A CA 1
ATOM 594 C C . GLY A 1 75 ? -8.311 5.723 8.966 1.00 75.25 75 GLY A C 1
ATOM 595 O O . GLY A 1 75 ? -8.819 5.660 10.088 1.00 75.25 75 GLY A O 1
ATOM 596 N N . ILE A 1 76 ? -8.224 6.871 8.289 1.00 81.06 76 ILE A N 1
ATOM 597 C CA . ILE A 1 76 ? -8.707 8.157 8.814 1.00 81.06 76 ILE A CA 1
ATOM 598 C C . ILE A 1 76 ? -10.232 8.170 8.928 1.00 81.06 76 ILE A C 1
ATOM 600 O O . ILE A 1 76 ? -10.761 8.558 9.969 1.00 81.06 76 ILE A O 1
ATOM 604 N N . LEU A 1 77 ? -10.952 7.706 7.904 1.00 80.94 77 LEU A N 1
ATOM 605 C CA . LEU A 1 77 ? -12.413 7.607 7.942 1.00 80.94 77 LEU A CA 1
ATOM 606 C C . LEU A 1 77 ? -12.864 6.718 9.100 1.00 80.94 77 LEU A C 1
ATOM 608 O O . LEU A 1 77 ? -13.743 7.110 9.864 1.00 80.94 77 LEU A O 1
ATOM 612 N N . ARG A 1 78 ? -12.225 5.559 9.285 1.00 75.44 78 ARG A N 1
ATOM 613 C CA . ARG A 1 78 ? -12.506 4.650 10.402 1.00 75.44 78 ARG A CA 1
ATOM 614 C C . ARG A 1 78 ? -12.340 5.344 11.754 1.00 75.44 78 ARG A C 1
ATOM 616 O O . ARG A 1 78 ? -13.183 5.164 12.628 1.00 75.44 78 ARG A O 1
ATOM 623 N N . PHE A 1 79 ? -11.314 6.177 11.909 1.00 77.31 79 PHE A N 1
ATOM 624 C CA . PHE A 1 79 ? -11.120 6.980 13.114 1.00 77.31 79 PHE A CA 1
ATOM 625 C C . PHE A 1 79 ? -12.199 8.057 13.299 1.00 77.31 79 PHE A C 1
ATOM 627 O O . PHE A 1 79 ? -12.761 8.160 14.388 1.00 77.31 79 PHE A O 1
ATOM 634 N N . ILE A 1 80 ? -12.549 8.801 12.244 1.00 79.94 80 ILE A N 1
ATOM 635 C CA . ILE A 1 80 ? -13.612 9.821 12.286 1.00 79.94 80 ILE A CA 1
ATOM 636 C C . ILE A 1 80 ? -14.952 9.190 12.683 1.00 79.94 80 ILE A C 1
ATOM 638 O O . ILE A 1 80 ? -15.616 9.668 13.602 1.00 79.94 80 ILE A O 1
ATOM 642 N N . PHE A 1 81 ? -15.343 8.087 12.039 1.00 76.75 81 PHE A N 1
ATOM 643 C CA . PHE A 1 81 ? -16.588 7.389 12.361 1.00 76.75 81 PHE A CA 1
ATOM 644 C C . PHE A 1 81 ? -16.584 6.821 13.780 1.00 76.75 81 PHE A C 1
ATOM 646 O O . PHE A 1 81 ? -17.606 6.892 14.460 1.00 76.75 81 PHE A O 1
ATOM 653 N N . MET A 1 82 ? -15.438 6.336 14.259 1.00 72.88 82 MET A N 1
ATOM 654 C CA . MET A 1 82 ? -15.309 5.848 15.628 1.00 72.88 82 MET A CA 1
ATOM 655 C C . MET A 1 82 ? -15.446 6.975 16.666 1.00 72.88 82 MET A C 1
ATOM 657 O O . MET A 1 82 ? -16.112 6.767 17.678 1.00 72.88 82 MET A O 1
ATOM 661 N N . ILE A 1 83 ? -14.903 8.176 16.410 1.00 72.19 83 ILE A N 1
ATOM 662 C CA . ILE A 1 83 ? -15.157 9.368 17.249 1.00 72.19 83 ILE A CA 1
ATOM 663 C C . ILE A 1 83 ? -16.652 9.713 17.263 1.00 72.19 83 ILE A C 1
ATOM 665 O O . ILE A 1 83 ? -17.196 10.070 18.305 1.00 72.19 83 ILE A O 1
ATOM 669 N N . LEU A 1 84 ? -17.334 9.557 16.126 1.00 76.94 84 LEU A N 1
ATOM 670 C CA . LEU A 1 84 ? -18.782 9.753 16.001 1.00 76.94 84 LEU A CA 1
ATOM 671 C C . LEU A 1 84 ? -19.614 8.610 16.623 1.00 76.94 84 LEU A C 1
ATOM 673 O O . LEU A 1 84 ? -20.837 8.598 16.480 1.00 76.94 84 LEU A O 1
ATOM 677 N N . GLY A 1 85 ? -18.977 7.641 17.290 1.00 63.31 85 GLY A N 1
ATOM 678 C CA . GLY A 1 85 ? -19.645 6.509 17.933 1.00 63.31 85 GLY A CA 1
ATOM 679 C C . GLY A 1 85 ? -20.190 5.462 16.958 1.00 63.31 85 GLY A C 1
ATOM 680 O O . GLY A 1 85 ? -21.018 4.642 17.349 1.00 63.31 85 GLY A O 1
ATOM 681 N N . LYS A 1 86 ? -19.757 5.481 15.692 1.00 68.38 86 LYS A N 1
ATOM 682 C CA . LYS A 1 86 ? -20.172 4.532 14.652 1.00 68.38 86 LYS A CA 1
ATOM 683 C C . LYS A 1 86 ? -19.065 3.514 14.384 1.00 68.38 86 LYS A C 1
ATOM 685 O O . LYS A 1 86 ? -17.928 3.876 14.086 1.00 68.38 86 LYS A O 1
ATOM 690 N N . ASN A 1 87 ? -19.408 2.227 14.425 1.00 62.69 87 ASN A N 1
ATOM 691 C CA . ASN A 1 87 ? -18.507 1.165 13.976 1.00 62.69 87 ASN A CA 1
ATOM 692 C C . ASN A 1 87 ? -18.515 1.117 12.445 1.00 62.69 87 ASN A C 1
ATOM 694 O O . ASN A 1 87 ? -19.445 0.602 11.836 1.00 62.69 87 ASN A O 1
ATOM 698 N N . PHE A 1 88 ? -17.474 1.667 11.825 1.00 63.72 88 PHE A N 1
ATOM 699 C CA . PHE A 1 88 ? -17.308 1.674 10.375 1.00 63.72 88 PHE A CA 1
ATOM 700 C C . PHE A 1 88 ? -16.185 0.717 9.962 1.00 63.72 88 PHE A C 1
ATOM 702 O O . PHE A 1 88 ? -15.038 0.878 10.382 1.00 63.72 88 PHE A O 1
ATOM 709 N N . SER A 1 89 ? -16.501 -0.278 9.133 1.00 60.84 89 SER A N 1
ATOM 710 C CA . SER A 1 89 ? -15.518 -1.168 8.502 1.00 60.84 89 SER A CA 1
ATOM 711 C C . SER A 1 89 ? -15.563 -0.986 6.986 1.00 60.84 89 SER A C 1
ATOM 713 O O . SER A 1 89 ? -16.289 -1.687 6.288 1.00 60.84 89 SER A O 1
ATOM 715 N N . PHE A 1 90 ? -14.819 -0.006 6.477 1.00 57.88 90 PHE A N 1
ATOM 716 C CA . PHE A 1 90 ? -14.765 0.274 5.038 1.00 57.88 90 PHE A CA 1
ATOM 717 C C . PHE A 1 90 ? -13.976 -0.786 4.264 1.00 57.88 90 PHE A C 1
ATOM 719 O O . PHE A 1 90 ? -14.394 -1.227 3.200 1.00 57.88 90 PHE A O 1
ATOM 726 N N . ILE A 1 91 ? -12.831 -1.203 4.811 1.00 63.66 91 ILE A N 1
ATOM 727 C CA . ILE A 1 91 ? -11.929 -2.193 4.220 1.00 63.66 91 ILE A CA 1
ATOM 728 C C . ILE A 1 91 ? -11.426 -3.081 5.357 1.00 63.66 91 ILE A C 1
ATOM 730 O O . ILE A 1 91 ? -11.032 -2.576 6.408 1.00 63.66 91 ILE A O 1
ATOM 734 N N . ASN A 1 92 ? -11.469 -4.400 5.162 1.00 67.31 92 ASN A N 1
ATOM 735 C CA . ASN A 1 92 ? -10.857 -5.338 6.095 1.00 67.31 92 ASN A CA 1
ATOM 736 C C . ASN A 1 92 ? -9.328 -5.220 5.977 1.00 67.31 92 ASN A C 1
ATOM 738 O O . ASN A 1 92 ? -8.786 -5.395 4.884 1.00 67.31 92 ASN A O 1
ATOM 742 N N . ASP A 1 93 ? -8.653 -4.944 7.096 1.00 67.25 93 ASP A N 1
ATOM 743 C CA . ASP A 1 93 ? -7.193 -4.813 7.182 1.00 67.25 93 ASP A CA 1
ATOM 744 C C . ASP A 1 93 ? -6.488 -6.030 6.534 1.00 67.25 93 ASP A C 1
ATOM 746 O O . ASP A 1 93 ? -5.504 -5.864 5.814 1.00 67.25 93 ASP A O 1
ATOM 750 N N . ASN A 1 94 ? -7.050 -7.239 6.667 1.00 68.31 94 ASN A N 1
ATOM 751 C CA . ASN A 1 94 ? -6.511 -8.463 6.060 1.00 68.31 94 ASN A CA 1
ATOM 752 C C . ASN A 1 94 ? -6.612 -8.462 4.525 1.00 68.31 94 ASN A C 1
ATOM 754 O O . ASN A 1 94 ? -5.675 -8.872 3.845 1.00 68.31 94 ASN A O 1
ATOM 758 N N . VAL A 1 95 ? -7.719 -7.966 3.960 1.00 70.12 95 VAL A N 1
ATOM 759 C CA . VAL A 1 95 ? -7.906 -7.879 2.497 1.00 70.12 95 VAL A CA 1
ATOM 760 C C . VAL A 1 95 ? -6.871 -6.941 1.887 1.00 70.12 95 VAL A C 1
ATOM 762 O O . VAL A 1 95 ? -6.323 -7.225 0.825 1.00 70.12 95 VAL A O 1
ATOM 765 N N . PHE A 1 96 ? -6.552 -5.851 2.580 1.00 69.75 96 PHE A N 1
ATOM 766 C CA . PHE A 1 96 ? -5.508 -4.943 2.135 1.00 69.75 96 PHE A CA 1
ATOM 767 C C . PHE A 1 96 ? -4.126 -5.592 2.133 1.00 69.75 96 PHE A C 1
ATOM 769 O O . PHE A 1 96 ? -3.424 -5.508 1.126 1.00 69.75 96 PHE A O 1
ATOM 776 N N . VAL A 1 97 ? -3.754 -6.264 3.227 1.00 71.44 97 VAL A N 1
ATOM 777 C CA . VAL A 1 97 ? -2.469 -6.972 3.320 1.00 71.44 97 VAL A CA 1
ATOM 778 C C . VAL A 1 97 ? -2.352 -8.011 2.204 1.00 71.44 97 VAL A C 1
ATOM 780 O O . VAL A 1 97 ? -1.292 -8.118 1.589 1.00 71.44 97 VAL A O 1
ATOM 783 N N . ILE A 1 98 ? -3.440 -8.715 1.871 1.00 73.69 98 ILE A N 1
ATOM 784 C CA . ILE A 1 98 ? -3.474 -9.664 0.750 1.00 73.69 98 ILE A CA 1
ATOM 785 C C . ILE A 1 98 ? -3.223 -8.950 -0.584 1.00 73.69 98 ILE A C 1
ATOM 787 O O . ILE A 1 98 ? -2.335 -9.361 -1.327 1.00 73.69 98 ILE A O 1
ATOM 791 N N . ILE A 1 99 ? -3.951 -7.868 -0.881 1.00 77.38 99 ILE A N 1
ATOM 792 C CA . ILE A 1 99 ? -3.784 -7.115 -2.138 1.00 77.38 99 ILE A CA 1
ATOM 793 C C . ILE A 1 99 ? -2.353 -6.574 -2.266 1.00 77.38 99 ILE A C 1
ATOM 795 O O . ILE A 1 99 ? -1.739 -6.717 -3.324 1.00 77.38 99 ILE A O 1
ATOM 799 N N . PHE A 1 100 ? -1.798 -6.004 -1.194 1.00 76.81 100 PHE A N 1
ATOM 800 C CA . PHE A 1 100 ? -0.418 -5.510 -1.171 1.00 76.81 100 PHE A CA 1
ATOM 801 C C . PHE A 1 100 ? 0.594 -6.633 -1.393 1.00 76.81 100 PHE A C 1
ATOM 803 O O . PHE A 1 100 ? 1.501 -6.489 -2.211 1.00 76.81 100 PHE A O 1
ATOM 810 N N . SER A 1 101 ? 0.410 -7.769 -0.718 1.00 77.31 101 SER A N 1
ATOM 811 C CA . SER A 1 101 ? 1.284 -8.936 -0.862 1.00 77.31 101 SER A CA 1
ATOM 812 C C . SER A 1 101 ? 1.282 -9.456 -2.298 1.00 77.31 101 SER A C 1
ATOM 814 O O . SER A 1 101 ? 2.346 -9.669 -2.869 1.00 77.31 101 SER A O 1
ATOM 816 N N . VAL A 1 102 ? 0.104 -9.597 -2.914 1.00 81.19 102 VAL A N 1
ATOM 817 C CA . VAL A 1 102 ? -0.029 -10.036 -4.313 1.00 81.19 102 VAL A CA 1
ATOM 818 C C . VAL A 1 102 ? 0.682 -9.068 -5.257 1.00 81.19 102 VAL A C 1
ATOM 820 O O . VAL A 1 102 ? 1.414 -9.501 -6.143 1.00 81.19 102 VAL A O 1
ATOM 823 N N . LEU A 1 103 ? 0.525 -7.761 -5.045 1.00 82.19 103 LEU A N 1
ATOM 824 C CA . LEU A 1 103 ? 1.159 -6.736 -5.873 1.00 82.19 103 LEU A CA 1
ATOM 825 C C . LEU A 1 103 ? 2.691 -6.788 -5.767 1.00 82.19 103 LEU A C 1
ATOM 827 O O . LEU A 1 103 ? 3.375 -6.722 -6.789 1.00 82.19 103 LEU A O 1
ATOM 831 N N . PHE A 1 104 ? 3.233 -6.993 -4.563 1.00 79.38 104 PHE A N 1
ATOM 832 C CA . PHE A 1 104 ? 4.671 -7.187 -4.360 1.00 79.38 104 PHE A CA 1
ATOM 833 C C . PHE A 1 104 ? 5.191 -8.501 -4.950 1.00 79.38 104 PHE A C 1
ATOM 835 O O . PHE A 1 104 ? 6.267 -8.501 -5.541 1.00 79.38 104 PHE A O 1
ATOM 842 N N . ILE A 1 105 ? 4.434 -9.597 -4.847 1.00 82.00 105 ILE A N 1
ATOM 843 C CA . ILE A 1 105 ? 4.789 -10.885 -5.463 1.00 82.00 105 ILE A CA 1
ATOM 844 C C . ILE A 1 105 ? 4.835 -10.754 -6.989 1.00 82.00 105 ILE A C 1
ATOM 846 O O . ILE A 1 105 ? 5.780 -11.228 -7.614 1.00 82.00 105 ILE A O 1
ATOM 850 N N . ILE A 1 106 ? 3.856 -10.074 -7.592 1.00 82.50 106 ILE A N 1
ATOM 851 C CA . ILE A 1 106 ? 3.833 -9.811 -9.037 1.00 82.50 106 ILE A CA 1
ATOM 852 C C . ILE A 1 106 ? 5.024 -8.933 -9.442 1.00 82.50 106 ILE A C 1
ATOM 854 O O . ILE A 1 106 ? 5.720 -9.262 -10.399 1.00 82.50 106 ILE A O 1
ATOM 858 N N . ASN A 1 107 ? 5.300 -7.853 -8.704 1.00 83.31 107 ASN A N 1
ATOM 859 C CA . ASN A 1 107 ? 6.451 -6.977 -8.953 1.00 83.31 107 ASN A CA 1
ATOM 860 C C . ASN A 1 107 ? 7.781 -7.743 -8.859 1.00 83.31 107 ASN A C 1
ATOM 862 O O . ASN A 1 107 ? 8.647 -7.596 -9.718 1.00 83.31 107 ASN A O 1
ATOM 866 N N . PHE A 1 108 ? 7.919 -8.615 -7.858 1.00 81.81 108 PHE A N 1
ATOM 867 C CA . PHE A 1 108 ? 9.080 -9.487 -7.715 1.00 81.81 108 PHE A CA 1
ATOM 868 C C . PHE A 1 108 ? 9.201 -10.471 -8.885 1.00 81.81 108 PHE A C 1
ATOM 870 O O . PHE A 1 108 ? 10.271 -10.577 -9.477 1.00 81.81 108 PHE A O 1
ATOM 877 N N . GLY A 1 109 ? 8.111 -11.149 -9.260 1.00 81.69 109 GLY A N 1
ATOM 878 C CA . GLY A 1 109 ? 8.101 -12.100 -10.374 1.00 81.69 109 GLY A CA 1
ATOM 879 C C . GLY A 1 109 ? 8.475 -11.448 -11.705 1.00 81.69 109 GLY A C 1
ATOM 880 O O . GLY A 1 109 ? 9.284 -11.993 -12.452 1.00 81.69 109 GLY A O 1
ATOM 881 N N . ILE A 1 110 ? 7.959 -10.246 -11.974 1.00 80.62 110 ILE A N 1
ATOM 882 C CA . ILE A 1 110 ? 8.329 -9.459 -13.156 1.00 80.62 110 ILE A CA 1
ATOM 883 C C . ILE A 1 110 ? 9.817 -9.093 -13.094 1.00 80.62 110 ILE A C 1
ATOM 885 O O . ILE A 1 110 ? 10.539 -9.325 -14.062 1.00 80.62 110 ILE A O 1
ATOM 889 N N . ASN A 1 111 ? 10.314 -8.584 -11.962 1.00 79.94 111 ASN A N 1
ATOM 890 C CA . ASN A 1 111 ? 11.731 -8.239 -11.842 1.00 79.94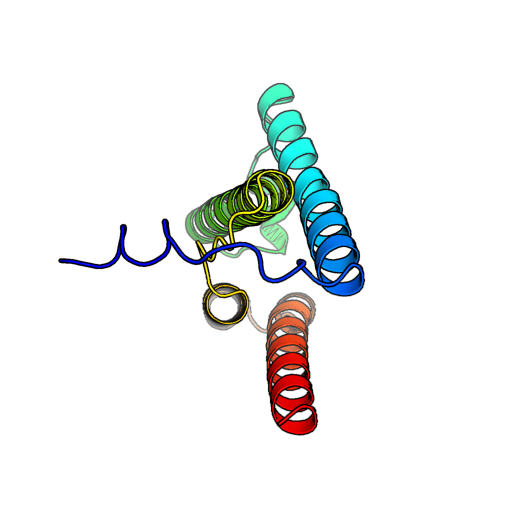 111 ASN A CA 1
ATOM 891 C C . 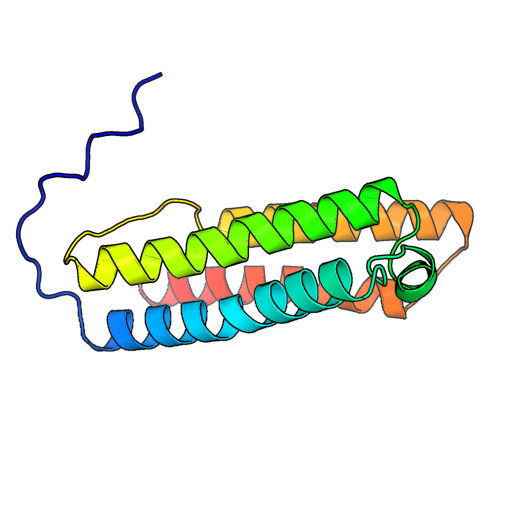ASN A 1 111 ? 12.655 -9.447 -12.020 1.00 79.94 111 ASN A C 1
ATOM 893 O O . ASN A 1 111 ? 13.662 -9.336 -12.710 1.00 79.94 111 ASN A O 1
ATOM 897 N N . PHE A 1 112 ? 12.287 -10.601 -11.465 1.00 81.31 112 PHE A N 1
ATOM 898 C CA . PHE A 1 112 ? 13.050 -11.835 -11.613 1.00 81.31 112 PHE A CA 1
ATOM 899 C C . PHE A 1 112 ? 13.211 -12.240 -13.084 1.00 81.31 112 PHE A C 1
ATOM 901 O O . PHE A 1 112 ? 14.302 -12.622 -13.501 1.00 81.31 112 PHE A O 1
ATOM 908 N N . VAL A 1 113 ? 12.144 -12.106 -13.878 1.00 82.12 113 VAL A N 1
ATOM 909 C CA . VAL A 1 113 ? 12.152 -12.446 -15.309 1.00 82.12 113 VAL A CA 1
ATOM 910 C C . VAL A 1 113 ? 12.981 -11.458 -16.135 1.00 82.12 113 VAL A C 1
ATOM 912 O O . VAL A 1 113 ? 13.712 -11.888 -17.023 1.00 82.12 113 VAL A O 1
ATOM 915 N N . TYR A 1 114 ? 12.875 -10.152 -15.870 1.00 80.38 114 TYR A N 1
ATOM 916 C CA . TYR A 1 114 ? 13.512 -9.127 -16.713 1.00 80.38 114 TYR A CA 1
ATOM 917 C C . TYR A 1 114 ? 14.929 -8.739 -16.276 1.00 80.38 114 TYR A C 1
ATOM 919 O O . TYR A 1 114 ? 15.766 -8.456 -17.129 1.00 80.38 114 TYR A O 1
ATOM 927 N N . ASN A 1 115 ? 15.201 -8.724 -14.971 1.00 78.19 115 ASN A N 1
ATOM 928 C CA . ASN A 1 115 ? 16.424 -8.165 -14.387 1.00 78.19 115 ASN A CA 1
ATOM 929 C C . ASN A 1 115 ? 17.194 -9.172 -13.512 1.00 78.19 115 ASN A C 1
ATOM 931 O O . ASN A 1 115 ? 18.259 -8.841 -12.992 1.00 78.19 115 ASN A O 1
ATOM 935 N N . GLY A 1 116 ? 16.683 -10.396 -13.346 1.00 77.00 116 GLY A N 1
ATOM 936 C CA . GLY A 1 116 ? 17.277 -11.413 -12.483 1.00 77.00 116 GLY A CA 1
ATOM 937 C C . GLY A 1 116 ? 16.924 -11.243 -11.002 1.00 77.00 116 GLY A C 1
ATOM 938 O O . GLY A 1 116 ? 16.012 -10.511 -10.616 1.00 77.00 116 GLY A O 1
ATOM 939 N N . PHE A 1 117 ? 17.620 -11.991 -10.147 1.00 77.50 117 PHE A N 1
ATOM 940 C CA . PHE A 1 117 ? 17.315 -12.046 -8.720 1.00 77.50 117 PHE A CA 1
ATOM 941 C C . PHE A 1 117 ? 17.830 -10.810 -7.972 1.00 77.50 117 PHE A C 1
ATOM 943 O O . PHE A 1 117 ? 19.034 -10.566 -7.931 1.00 77.50 117 PHE A O 1
ATOM 950 N N . ASP A 1 118 ? 16.920 -10.092 -7.310 1.00 75.06 118 ASP A N 1
ATOM 951 C CA . ASP A 1 118 ? 17.240 -8.997 -6.394 1.00 75.06 118 ASP A CA 1
ATOM 952 C C . ASP A 1 118 ? 16.665 -9.298 -5.002 1.00 75.06 118 ASP A C 1
ATOM 954 O O . ASP A 1 118 ? 15.449 -9.412 -4.813 1.00 75.06 118 ASP A O 1
ATOM 958 N N . MET A 1 119 ? 17.559 -9.433 -4.019 1.00 72.38 119 MET A N 1
ATOM 959 C CA . MET A 1 119 ? 17.196 -9.762 -2.642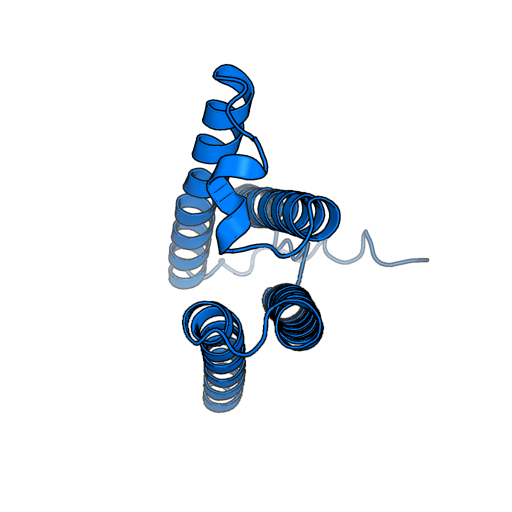 1.00 72.38 119 MET A CA 1
ATOM 960 C C . MET A 1 119 ? 16.394 -8.632 -1.974 1.00 72.38 119 MET A C 1
ATOM 962 O O . MET A 1 119 ? 15.515 -8.914 -1.157 1.00 72.38 119 MET A O 1
ATOM 966 N N . TYR A 1 120 ? 16.625 -7.366 -2.342 1.00 69.81 120 TYR A N 1
ATOM 967 C CA . TYR A 1 120 ? 15.931 -6.221 -1.744 1.00 69.81 120 TYR A CA 1
ATOM 968 C C . TYR A 1 120 ? 14.434 -6.221 -2.063 1.00 69.81 120 TYR A C 1
ATOM 970 O O . TYR A 1 120 ? 13.611 -5.878 -1.211 1.00 69.81 120 TYR A O 1
ATOM 978 N N . LEU A 1 121 ? 14.060 -6.689 -3.256 1.00 71.19 121 LEU A N 1
ATOM 979 C CA . LEU A 1 121 ? 12.661 -6.807 -3.672 1.00 71.19 121 LEU A CA 1
ATOM 980 C C . LEU A 1 121 ? 11.933 -7.985 -3.016 1.00 71.19 121 LEU A C 1
ATOM 982 O O . LEU A 1 121 ? 10.705 -8.032 -3.046 1.00 71.19 121 LEU A O 1
ATOM 986 N N . LEU A 1 122 ? 12.671 -8.911 -2.402 1.00 71.00 122 LEU A N 1
ATOM 987 C CA . LEU A 1 122 ? 12.138 -10.094 -1.722 1.00 71.00 122 LEU A CA 1
ATOM 988 C C . LEU A 1 122 ? 11.783 -9.809 -0.251 1.00 71.00 122 LEU A C 1
ATOM 990 O O . LEU A 1 122 ? 10.887 -10.438 0.314 1.00 71.00 122 LEU A O 1
ATOM 994 N N . ILE A 1 123 ? 12.422 -8.806 0.356 1.00 74.81 123 ILE A N 1
ATOM 995 C CA . ILE A 1 123 ? 12.187 -8.408 1.753 1.00 74.81 123 ILE A CA 1
ATOM 996 C C . ILE A 1 123 ? 10.735 -7.946 1.966 1.00 74.81 123 ILE A C 1
ATOM 998 O O . ILE A 1 123 ? 10.082 -8.359 2.925 1.00 74.81 123 ILE A O 1
ATOM 1002 N N . PHE A 1 124 ? 10.201 -7.128 1.055 1.00 70.75 124 PHE A N 1
ATOM 1003 C CA . PHE A 1 124 ? 8.838 -6.589 1.144 1.00 70.75 124 PHE A CA 1
ATOM 1004 C C . PHE A 1 124 ? 7.725 -7.654 1.100 1.00 70.75 124 PHE A C 1
ATOM 1006 O O . PHE A 1 124 ? 6.856 -7.627 1.980 1.00 70.75 124 PHE A O 1
ATOM 1013 N N . PRO A 1 125 ? 7.712 -8.608 0.147 1.00 70.06 125 PRO A N 1
ATOM 1014 C CA . PRO A 1 125 ? 6.723 -9.681 0.146 1.00 70.06 125 PRO A CA 1
ATOM 1015 C C . PRO A 1 125 ? 6.862 -10.607 1.363 1.00 70.06 125 PRO A C 1
ATOM 1017 O O . PRO A 1 125 ? 5.839 -10.972 1.941 1.00 70.06 125 PRO A O 1
ATOM 1020 N N . ILE A 1 126 ? 8.083 -10.920 1.823 1.00 78.12 126 ILE A N 1
ATOM 1021 C CA . ILE A 1 126 ? 8.288 -11.730 3.041 1.00 78.12 126 ILE A CA 1
ATOM 1022 C C . ILE A 1 126 ? 7.699 -11.037 4.271 1.00 78.12 126 ILE A C 1
ATOM 1024 O O . ILE A 1 126 ? 6.954 -11.663 5.025 1.00 78.12 126 ILE A O 1
ATOM 1028 N N . LEU A 1 127 ? 7.993 -9.749 4.469 1.00 78.19 127 LEU A N 1
ATOM 1029 C CA . LEU A 1 127 ? 7.440 -8.975 5.584 1.00 78.19 127 LEU A CA 1
ATOM 1030 C C . LEU A 1 127 ? 5.913 -8.916 5.526 1.00 78.19 127 LEU A C 1
ATOM 1032 O O . LEU A 1 127 ? 5.254 -9.090 6.549 1.00 78.19 127 LEU A O 1
ATOM 1036 N N . SER A 1 128 ? 5.346 -8.721 4.335 1.00 71.50 128 SER A N 1
ATOM 1037 C CA . SER A 1 128 ? 3.891 -8.648 4.150 1.00 71.50 128 SER A CA 1
ATOM 1038 C C . SER A 1 128 ? 3.206 -9.975 4.501 1.00 71.50 128 SER A C 1
ATOM 1040 O O . SER A 1 128 ? 2.206 -9.984 5.221 1.00 71.50 128 SER A O 1
ATOM 1042 N N . ILE A 1 129 ? 3.784 -11.105 4.076 1.00 77.44 129 ILE A N 1
ATOM 1043 C CA . ILE A 1 129 ? 3.312 -12.449 4.440 1.00 77.44 129 ILE A CA 1
ATOM 1044 C C . ILE A 1 129 ? 3.493 -12.703 5.943 1.00 77.44 129 ILE A C 1
ATOM 1046 O O . ILE A 1 129 ? 2.586 -13.227 6.587 1.00 77.44 129 ILE A O 1
ATOM 1050 N N . GLY A 1 130 ? 4.625 -12.299 6.526 1.00 78.81 130 GLY A N 1
ATOM 1051 C CA . GLY A 1 130 ? 4.883 -12.428 7.962 1.00 78.81 130 GLY A CA 1
ATOM 1052 C C . GLY A 1 130 ? 3.849 -11.685 8.811 1.00 78.81 130 GLY A C 1
ATOM 1053 O O . GLY A 1 130 ? 3.319 -12.248 9.768 1.00 78.81 130 GLY A O 1
ATOM 1054 N N . ILE A 1 131 ? 3.493 -10.458 8.418 1.00 77.88 131 ILE A N 1
ATOM 1055 C CA . ILE A 1 131 ? 2.435 -9.667 9.066 1.00 77.88 131 ILE A CA 1
ATOM 1056 C C . ILE A 1 131 ? 1.071 -10.352 8.919 1.00 77.88 131 ILE A C 1
ATOM 1058 O O . ILE A 1 131 ? 0.310 -10.410 9.884 1.00 77.88 131 ILE A O 1
ATOM 1062 N N . LEU A 1 132 ? 0.760 -10.904 7.741 1.00 75.56 132 LEU A N 1
ATOM 1063 C CA . LEU A 1 132 ? -0.485 -11.644 7.519 1.00 75.56 132 LEU A CA 1
ATOM 1064 C C . LEU A 1 132 ? -0.588 -12.855 8.460 1.00 75.56 132 LEU A C 1
ATOM 1066 O O . LEU A 1 132 ? -1.601 -13.026 9.138 1.00 75.56 132 LEU A O 1
ATOM 1070 N N . ILE A 1 133 ? 0.469 -13.669 8.530 1.00 78.81 133 ILE A N 1
ATOM 1071 C CA . ILE A 1 133 ? 0.533 -14.850 9.401 1.00 78.81 133 ILE A CA 1
ATOM 1072 C C . ILE A 1 133 ? 0.404 -14.436 10.868 1.00 78.81 133 ILE A C 1
ATOM 1074 O O . ILE A 1 133 ? -0.347 -15.062 11.617 1.00 78.81 133 ILE A O 1
ATOM 1078 N N . TYR A 1 134 ? 1.093 -13.370 11.279 1.00 79.19 134 TYR A N 1
ATOM 1079 C CA . TYR A 1 134 ? 1.006 -12.836 12.636 1.00 79.19 134 TYR A CA 1
ATOM 1080 C C . TYR A 1 134 ? -0.428 -12.433 13.000 1.00 79.19 134 TYR A C 1
ATOM 1082 O O . TYR A 1 134 ? -0.942 -12.881 14.026 1.00 79.19 134 TYR A O 1
ATOM 1090 N N . ASN A 1 135 ? -1.100 -11.671 12.132 1.00 70.56 135 ASN A N 1
ATOM 1091 C CA . ASN A 1 135 ? -2.480 -11.238 12.356 1.00 70.56 135 ASN A CA 1
ATOM 1092 C C . ASN A 1 135 ? -3.439 -12.430 12.471 1.00 70.56 135 ASN A C 1
ATOM 1094 O O . ASN A 1 135 ? -4.231 -12.479 13.408 1.00 70.56 135 ASN A O 1
ATOM 1098 N N . ILE A 1 136 ? -3.323 -13.420 11.578 1.00 73.56 136 ILE A N 1
ATOM 1099 C CA . ILE A 1 136 ? -4.139 -14.646 11.625 1.00 73.56 136 ILE A CA 1
ATOM 1100 C C . ILE A 1 136 ? -3.881 -15.428 12.922 1.00 73.56 136 ILE A C 1
ATOM 1102 O O . ILE A 1 136 ? -4.809 -15.960 13.530 1.00 73.56 136 ILE A O 1
ATOM 1106 N N . THR A 1 137 ? -2.623 -15.505 13.363 1.00 74.50 137 THR A N 1
ATOM 1107 C CA . THR A 1 137 ? -2.244 -16.266 14.563 1.00 74.50 137 THR A CA 1
ATOM 1108 C C . THR A 1 137 ? -2.774 -15.615 15.839 1.00 74.50 137 THR A C 1
ATOM 1110 O O . THR A 1 137 ? -3.221 -16.328 16.735 1.00 74.50 137 THR A O 1
ATOM 1113 N N . ILE A 1 138 ? -2.749 -14.283 15.935 1.00 72.50 138 ILE A N 1
ATOM 1114 C CA . ILE A 1 138 ? -3.348 -13.558 17.066 1.00 72.50 138 ILE A CA 1
ATOM 1115 C C . ILE A 1 138 ? -4.866 -13.704 17.059 1.00 72.50 138 ILE A C 1
ATOM 1117 O O . ILE A 1 138 ? -5.446 -14.067 18.077 1.00 72.50 138 ILE A O 1
ATOM 1121 N N . GLU A 1 139 ? -5.504 -13.519 15.904 1.00 58.84 139 GLU A N 1
ATOM 1122 C CA . GLU A 1 139 ? -6.962 -13.610 15.781 1.00 58.84 139 GLU A CA 1
ATOM 1123 C C . GLU A 1 139 ? -7.507 -15.009 16.139 1.00 58.84 139 GLU A C 1
ATOM 1125 O O . GLU A 1 139 ? -8.654 -15.138 16.563 1.00 58.84 139 GLU A O 1
ATOM 1130 N N . ASN A 1 140 ? -6.680 -16.053 16.009 1.00 58.88 140 ASN A N 1
ATOM 1131 C CA . ASN A 1 140 ? -7.000 -17.417 16.439 1.00 58.88 140 ASN A CA 1
ATOM 1132 C C . ASN A 1 140 ? -6.636 -17.725 17.901 1.00 58.88 140 ASN A C 1
ATOM 1134 O O . ASN A 1 140 ? -7.121 -18.721 18.424 1.00 58.88 140 ASN A O 1
ATOM 1138 N N . LYS A 1 141 ? -5.781 -16.928 18.557 1.00 55.62 141 LYS A N 1
ATOM 1139 C CA . LYS A 1 141 ? -5.481 -17.073 19.995 1.00 55.62 141 LYS A CA 1
ATOM 1140 C C . LYS A 1 141 ? -6.537 -16.424 20.887 1.00 55.62 141 LYS A C 1
ATOM 1142 O O . LYS A 1 141 ? -6.697 -16.854 22.023 1.00 55.62 141 LYS A O 1
ATOM 1147 N N . ASP A 1 142 ? -7.225 -15.409 20.371 1.00 48.28 142 ASP A N 1
ATOM 1148 C CA . ASP A 1 142 ? -8.249 -14.649 21.097 1.00 48.28 142 ASP A CA 1
ATOM 1149 C C . ASP A 1 142 ? -9.682 -15.206 20.901 1.00 48.28 142 ASP A C 1
ATOM 1151 O O . ASP A 1 142 ? -10.649 -14.581 21.343 1.00 48.28 142 ASP A O 1
ATOM 1155 N N . LYS A 1 143 ? -9.834 -16.363 20.237 1.00 43.75 143 LYS A N 1
ATOM 1156 C CA . LYS A 1 143 ? -11.094 -17.118 20.076 1.00 43.75 143 LYS A CA 1
ATOM 1157 C C . LYS A 1 143 ? -11.079 -18.388 20.913 1.00 43.75 143 LYS A C 1
ATOM 1159 O O . LYS A 1 143 ? -12.159 -18.721 21.446 1.00 43.75 143 LYS A O 1
#

Radius of gyration: 18.04 Å; chains: 1; bounding box: 46×38×42 Å

pLDDT: mean 70.97, std 12.07, range [32.88, 84.06]

Sequence (143 aa):
MKVIIKDINNPKSEIPKQRISEIKNKAACSLLPIALFAYGILKKELNYTAASHLFTTKSIYYLFLVLLFIVSISGILRFIFMILGKNFSFINDNVFVIIFSVLFIINFGINFVYNGFDMYLLIFPILSIGILIYNITIENKDK

Foldseek 3Di:
DDDDPPQPDDDDPPPPVVNLVVLVVLLVVLVVLVVVVVVCVVVVVLDCVVVCVQAVDPVLSVVVSVLSNVSSVQSNVCNVCVVVVGRDDPDDPLVSLVVQLVSLVVRQVVCCVPPNDDVVSVVRNVVSVVVNVVVVVVVVVVD

Organism: Peptacetobacter hiranonis (strain DSM 13275 / JCM 10541 / KCTC 15199 / TO-931) (NCBI:txid500633)

Secondary structure (DSSP, 8-state):
---SSTTS--------HHHHHHHHHHHHHHHHHHHHHHHHHHTT---HHHHTTT-SSHHHHHHHHHHHHHHHHHHHHHHHHHHTT----SS-HHHHHHHHHHHHHHHHHHHHHHH---SHHHHHHHHHHHHHHHHHHHHHH--